Protein AF-A0A366HTB1-F1 (afdb_monomer_lite)

Organism: NCBI:txid748857

Sequence (137 aa):
MQALAISYPARIVSGELPFDVTAIVGLTCKRQRATAMNEYLIASIETAQRTIQRFAEAGFEPAQAIERQLIWCWKRAQGEVDGPPPATLCMSYIMAQEFEKYGSYPMLAHHLRAIEAMIDLLDMNAEDAAKYAALSA

Structure (mmCIF, N/CA/C/O backbone):
data_AF-A0A366HTB1-F1
#
_entry.id   AF-A0A366HTB1-F1
#
loop_
_atom_site.group_PDB
_atom_site.id
_atom_site.type_symbol
_atom_site.label_atom_id
_atom_site.label_alt_id
_atom_site.label_comp_id
_atom_site.label_asym_id
_atom_site.label_entity_id
_atom_site.label_seq_id
_atom_site.pdbx_PDB_ins_code
_atom_site.Cartn_x
_atom_site.Cartn_y
_atom_site.Cartn_z
_atom_site.occupancy
_atom_site.B_iso_or_equiv
_atom_site.auth_seq_id
_atom_site.auth_comp_id
_atom_site.auth_asym_id
_atom_site.auth_atom_id
_atom_site.pdbx_PDB_model_num
ATOM 1 N N . MET A 1 1 ? -55.886 46.267 43.750 1.00 38.41 1 MET A N 1
ATOM 2 C CA . MET A 1 1 ? -55.695 45.166 44.714 1.00 38.41 1 MET A CA 1
ATOM 3 C C . MET A 1 1 ? -54.949 44.043 44.011 1.00 38.41 1 MET A C 1
ATOM 5 O O . MET A 1 1 ? -55.410 43.608 42.972 1.00 38.41 1 MET A O 1
ATOM 9 N N . GLN A 1 2 ? -53.819 43.652 44.609 1.00 40.28 2 GLN A N 1
ATOM 10 C CA . GLN A 1 2 ? -53.137 42.349 44.555 1.00 40.28 2 GLN A CA 1
ATOM 11 C C . GLN A 1 2 ? -52.436 41.880 43.264 1.00 40.28 2 GLN A C 1
ATOM 13 O O . GLN A 1 2 ? -53.035 41.589 42.236 1.00 40.28 2 GLN A O 1
ATOM 18 N N . ALA A 1 3 ? -51.113 41.773 43.421 1.00 43.06 3 ALA A N 1
ATOM 19 C CA . ALA A 1 3 ? -50.149 41.058 42.603 1.00 43.06 3 ALA A CA 1
ATOM 20 C C . ALA A 1 3 ? -50.302 39.541 42.738 1.00 43.06 3 ALA A C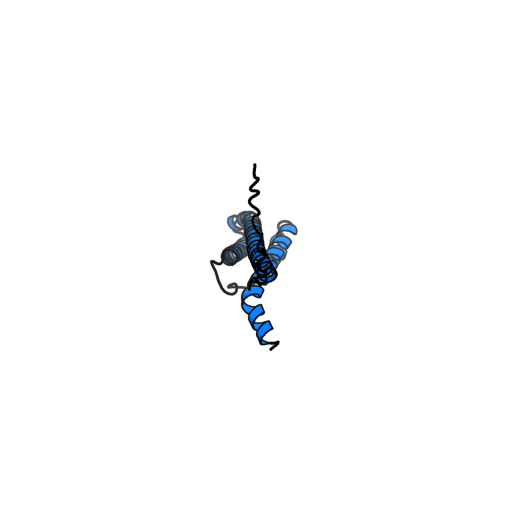 1
ATOM 22 O O . ALA A 1 3 ? -50.699 39.081 43.802 1.00 43.06 3 ALA A O 1
ATOM 23 N N . LEU A 1 4 ? -49.834 38.788 41.740 1.00 40.59 4 LEU A N 1
ATOM 24 C CA . LEU A 1 4 ? -49.268 37.453 41.941 1.00 40.59 4 LEU A CA 1
ATOM 25 C C . LEU A 1 4 ? -48.165 37.221 40.897 1.00 40.59 4 LEU A C 1
ATOM 27 O O . LEU A 1 4 ? -48.395 36.739 39.791 1.00 40.59 4 LEU A O 1
ATOM 31 N N . ALA A 1 5 ? -46.949 37.621 41.271 1.00 43.41 5 ALA A N 1
ATOM 32 C CA . ALA A 1 5 ? -45.723 37.165 40.640 1.00 43.41 5 ALA A CA 1
ATOM 33 C C . ALA A 1 5 ? -45.557 35.673 40.959 1.00 43.41 5 ALA A C 1
ATOM 35 O O . ALA A 1 5 ? -45.374 35.299 42.119 1.00 43.41 5 ALA A O 1
ATOM 36 N N . ILE A 1 6 ? -45.644 34.818 39.942 1.00 42.62 6 ILE A N 1
ATOM 37 C CA . ILE A 1 6 ? -45.357 33.390 40.084 1.00 42.62 6 ILE A CA 1
ATOM 38 C C . ILE A 1 6 ? -43.835 33.236 40.054 1.00 42.62 6 ILE A C 1
ATOM 40 O O . ILE A 1 6 ? -43.208 33.111 39.005 1.00 42.62 6 ILE A O 1
ATOM 44 N N . SER A 1 7 ? -43.251 33.326 41.246 1.00 39.00 7 SER A N 1
ATOM 45 C CA . SER A 1 7 ? -41.890 32.898 41.545 1.00 39.00 7 SER A CA 1
ATOM 46 C C . SER A 1 7 ? -41.816 31.382 41.371 1.00 39.00 7 SER A C 1
ATOM 48 O O . SER A 1 7 ? -42.413 30.634 42.146 1.00 39.00 7 SER A O 1
ATOM 50 N N . TYR A 1 8 ? -41.112 30.922 40.339 1.00 42.19 8 TYR A N 1
ATOM 51 C CA . TYR A 1 8 ? -40.676 29.533 40.260 1.00 42.19 8 TYR A CA 1
ATOM 52 C C . TYR A 1 8 ? -39.416 29.387 41.118 1.00 42.19 8 TYR A C 1
ATOM 54 O O . TYR A 1 8 ? -38.404 30.019 40.803 1.00 42.19 8 TYR A O 1
ATOM 62 N N . PRO A 1 9 ? -39.413 28.561 42.177 1.00 42.16 9 PRO A N 1
ATOM 63 C CA . PRO A 1 9 ? -38.167 28.206 42.825 1.00 42.16 9 PRO A CA 1
ATOM 64 C C . PRO A 1 9 ? -37.368 27.322 41.864 1.00 42.16 9 PRO A C 1
ATOM 66 O O . PRO A 1 9 ? -37.707 26.159 41.636 1.00 42.16 9 PRO A O 1
ATOM 69 N N . ALA A 1 10 ? -36.287 27.876 41.314 1.00 41.00 10 ALA A N 1
ATOM 70 C CA . ALA A 1 10 ? -35.192 27.101 40.754 1.00 41.00 10 ALA A CA 1
ATOM 71 C C . ALA A 1 10 ? -34.590 26.270 41.892 1.00 41.00 10 ALA A C 1
ATOM 73 O O . ALA A 1 10 ? -33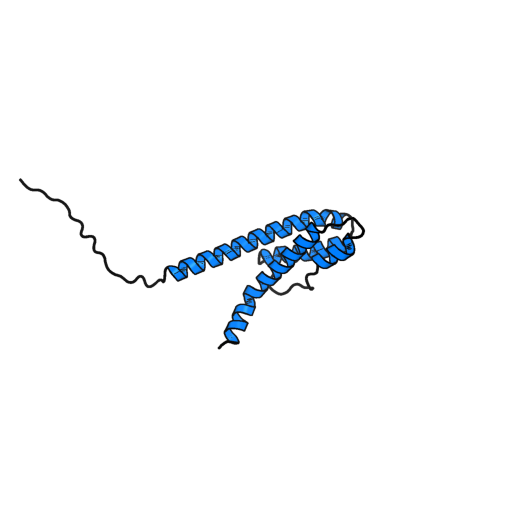.705 26.705 42.628 1.00 41.00 10 ALA A O 1
ATOM 74 N N . ARG A 1 11 ? -35.142 25.073 42.092 1.00 36.12 11 ARG A N 1
ATOM 75 C CA . ARG A 1 11 ? -34.590 24.075 42.995 1.00 36.12 11 ARG A CA 1
ATOM 76 C C . ARG A 1 11 ? -33.334 23.542 42.316 1.00 36.12 11 ARG A C 1
ATOM 78 O O . ARG A 1 11 ? -33.403 22.619 41.511 1.00 36.12 11 ARG A O 1
ATOM 85 N N . ILE A 1 12 ? -32.197 24.166 42.612 1.00 49.00 12 ILE A N 1
ATOM 86 C CA . ILE A 1 12 ? -30.882 23.581 42.358 1.00 49.00 12 ILE A CA 1
ATOM 87 C C . ILE A 1 12 ? -30.807 22.362 43.274 1.00 49.00 12 ILE A C 1
ATOM 89 O O . ILE A 1 12 ? -30.466 22.452 44.451 1.00 49.00 12 ILE A O 1
ATOM 93 N N . VAL A 1 13 ? -31.248 21.222 42.753 1.00 42.44 13 VAL A N 1
ATOM 94 C CA . VAL A 1 13 ? -30.927 19.928 43.333 1.00 42.44 13 VAL A CA 1
ATOM 95 C C . VAL A 1 13 ? -29.468 19.705 42.970 1.00 42.44 13 VAL A C 1
ATOM 97 O O . VAL A 1 13 ? -29.153 19.396 41.824 1.00 42.44 13 VAL A O 1
ATOM 100 N N . SER A 1 14 ? -28.581 19.924 43.943 1.00 48.62 14 SER A N 1
ATOM 101 C CA . SER A 1 14 ? -27.256 19.309 43.963 1.00 48.62 14 SER A CA 1
ATOM 102 C C . SER A 1 14 ? -27.460 17.797 43.917 1.00 48.62 14 SER A C 1
ATOM 104 O O . SER A 1 14 ? -27.626 17.145 44.943 1.00 48.62 14 SER A O 1
ATOM 106 N N . GLY A 1 15 ? -27.567 17.269 42.706 1.00 39.09 15 GLY A N 1
ATOM 107 C CA . GLY A 1 15 ? -27.552 15.853 42.406 1.00 39.09 15 GLY A CA 1
ATOM 108 C C . GLY A 1 15 ? -26.283 15.601 41.622 1.00 39.09 15 GLY A C 1
ATOM 109 O O . GLY A 1 15 ? -26.178 16.021 40.472 1.00 39.09 15 GLY A O 1
ATOM 110 N N . GLU A 1 16 ? -25.311 14.975 42.275 1.00 44.84 16 GLU A N 1
ATOM 111 C CA . GLU A 1 16 ? -24.162 14.356 41.629 1.00 44.84 16 GLU A CA 1
ATOM 112 C C . GLU A 1 16 ? -24.671 13.507 40.458 1.00 44.84 16 GLU A C 1
ATOM 114 O O . GLU A 1 16 ? -25.331 12.484 40.640 1.00 44.84 16 GLU A O 1
ATOM 119 N N . LEU A 1 17 ? -24.425 13.972 39.233 1.00 47.38 17 LEU A N 1
ATOM 120 C CA . LEU A 1 17 ? -24.581 13.136 38.053 1.00 47.38 17 LEU A CA 1
ATOM 121 C C . LEU A 1 17 ? -23.528 12.024 38.172 1.00 47.38 17 LEU A C 1
ATOM 123 O O . LEU A 1 17 ? -22.343 12.345 38.263 1.00 47.38 17 LEU A O 1
ATOM 127 N N . PRO A 1 18 ? -23.898 10.732 38.143 1.00 47.19 18 PRO A N 1
ATOM 128 C CA . PRO A 1 18 ? -22.953 9.628 38.330 1.00 47.19 18 PRO A CA 1
ATOM 129 C C . PRO A 1 18 ? -22.105 9.357 37.076 1.00 47.19 18 PRO A C 1
ATOM 131 O O . PRO A 1 18 ? -21.535 8.280 36.921 1.00 47.19 18 PRO A O 1
ATOM 134 N N . PHE A 1 19 ? -22.029 10.315 36.153 1.00 49.34 19 PHE A N 1
ATOM 135 C CA . PHE A 1 19 ? -21.343 10.164 34.881 1.00 49.34 19 PHE A CA 1
ATOM 136 C C . PHE A 1 19 ? -20.306 11.270 34.772 1.00 49.34 19 PHE A C 1
ATOM 138 O O . PHE A 1 19 ? -20.637 12.440 34.582 1.00 49.34 19 PHE A O 1
ATOM 145 N N . ASP A 1 20 ? -19.047 10.875 34.918 1.00 51.53 20 ASP A N 1
ATOM 146 C CA . ASP A 1 20 ? -17.896 11.721 34.655 1.00 51.53 20 ASP A CA 1
ATOM 147 C C . ASP A 1 20 ? -17.977 12.228 33.203 1.00 51.53 20 ASP A C 1
ATOM 149 O O . ASP A 1 20 ? -17.725 11.498 32.241 1.00 51.53 20 ASP A O 1
ATOM 153 N N . VAL A 1 21 ? -18.396 13.485 33.033 1.00 52.41 21 VAL A N 1
ATOM 154 C CA . VAL A 1 21 ? -18.568 14.149 31.729 1.00 52.41 21 VAL A CA 1
ATOM 155 C C . VAL A 1 21 ? -17.258 14.106 30.928 1.00 52.41 21 VAL A C 1
ATOM 157 O O . VAL A 1 21 ? -17.269 14.014 29.700 1.00 52.41 21 VAL A O 1
ATOM 160 N N . THR A 1 22 ? -16.122 14.069 31.623 1.00 54.66 22 THR A N 1
ATOM 161 C CA . THR A 1 22 ? -14.779 13.929 31.056 1.00 54.66 22 THR A CA 1
ATOM 162 C C . THR A 1 22 ? -14.559 12.561 30.403 1.00 54.66 22 THR A C 1
ATOM 164 O O . THR A 1 22 ? -13.935 12.481 29.343 1.00 54.66 22 THR A O 1
ATOM 167 N N . ALA A 1 23 ? -15.130 11.488 30.959 1.00 50.28 23 ALA A N 1
ATOM 168 C CA . ALA A 1 23 ? -15.067 10.147 30.377 1.00 50.28 23 ALA A CA 1
ATOM 169 C C . ALA A 1 23 ? -15.886 10.051 29.079 1.00 50.28 23 ALA A C 1
ATOM 171 O O . ALA A 1 23 ? -15.434 9.446 28.105 1.00 50.28 23 ALA A O 1
ATOM 172 N N . ILE A 1 24 ? -17.049 10.710 29.017 1.00 52.22 24 ILE A N 1
ATOM 173 C CA . ILE A 1 24 ? -17.891 10.753 27.808 1.00 52.22 24 ILE A CA 1
ATOM 174 C C . ILE A 1 24 ? -17.185 11.527 26.686 1.00 52.22 24 ILE A C 1
ATOM 176 O O . ILE A 1 24 ? -17.129 11.040 25.557 1.00 52.22 24 ILE A O 1
ATOM 180 N N . VAL A 1 25 ? -16.583 12.682 26.995 1.00 53.28 25 VAL A N 1
ATOM 181 C CA . VAL A 1 25 ? -15.787 13.466 26.028 1.00 53.28 25 VAL A CA 1
ATOM 182 C C . VAL A 1 25 ? -14.550 12.689 25.562 1.00 53.28 25 VAL A C 1
ATOM 184 O O . VAL A 1 25 ? -14.203 12.712 24.382 1.00 53.28 25 VAL A O 1
ATOM 187 N N . GLY A 1 26 ? -13.897 11.946 26.458 1.00 50.91 26 GLY A N 1
ATOM 188 C CA . GLY A 1 26 ? -12.777 11.072 26.104 1.00 50.91 26 GLY A CA 1
ATOM 189 C C . GLY A 1 26 ? -13.173 9.942 25.147 1.00 50.91 26 GLY A C 1
ATOM 190 O O . GLY A 1 26 ? -12.421 9.628 24.222 1.00 50.91 26 GLY A O 1
ATOM 191 N N . LEU A 1 27 ? -14.357 9.349 25.326 1.00 55.38 27 LEU A N 1
ATOM 192 C CA . LEU A 1 27 ? -14.868 8.258 24.489 1.00 55.38 27 LEU A CA 1
ATOM 193 C C . LEU A 1 27 ? -15.319 8.739 23.104 1.00 55.38 27 LEU A C 1
ATOM 195 O O . LEU A 1 27 ? -15.016 8.086 22.102 1.00 55.38 27 LEU A O 1
ATOM 199 N N . THR A 1 28 ? -15.991 9.889 23.018 1.00 56.19 28 THR A N 1
ATOM 200 C CA . THR A 1 28 ? -16.422 10.459 21.732 1.00 56.19 28 THR A CA 1
ATOM 201 C C . THR A 1 28 ? -15.231 10.933 20.903 1.00 56.19 28 THR A C 1
ATOM 203 O O . THR A 1 28 ? -15.156 10.593 19.723 1.00 56.19 28 THR A O 1
ATOM 206 N N . CYS A 1 29 ? -14.243 11.595 21.517 1.00 58.53 29 CYS A N 1
ATOM 207 C CA . CYS A 1 29 ? -13.016 12.024 20.837 1.00 58.53 29 CYS A CA 1
ATOM 208 C C . CYS A 1 29 ? -12.173 10.847 20.318 1.00 58.53 29 CYS A C 1
ATOM 210 O O . CYS A 1 29 ? -11.635 10.918 19.213 1.00 58.53 29 CYS A O 1
ATOM 212 N N . LYS A 1 30 ? -12.050 9.753 21.086 1.00 58.19 30 LYS A N 1
ATOM 213 C CA . LYS A 1 30 ? -11.311 8.553 20.650 1.00 58.19 30 LYS A CA 1
ATOM 214 C C . LYS A 1 30 ? -12.002 7.858 19.478 1.00 58.19 30 LYS A C 1
ATOM 216 O O . LYS A 1 30 ? -11.340 7.525 18.498 1.00 58.19 30 LYS A O 1
ATOM 221 N N . ARG A 1 31 ? -13.328 7.694 19.543 1.00 56.59 31 ARG A N 1
ATOM 222 C CA . ARG A 1 31 ? -14.107 7.065 18.467 1.00 56.59 31 ARG A CA 1
ATOM 223 C C . ARG A 1 31 ? -14.097 7.902 17.188 1.00 56.59 31 ARG A C 1
ATOM 225 O O . ARG A 1 31 ? -13.881 7.344 16.121 1.00 56.59 31 ARG A O 1
ATOM 232 N N . GLN A 1 32 ? -14.253 9.222 17.302 1.00 59.22 32 GLN A N 1
ATOM 233 C CA . GLN A 1 32 ? -14.185 10.143 16.162 1.00 59.22 32 GLN A CA 1
ATOM 234 C C . GLN A 1 32 ? -12.794 10.184 15.515 1.00 59.22 32 GLN A C 1
ATOM 236 O O . GLN A 1 32 ? -12.688 10.274 14.295 1.00 59.22 32 GLN A O 1
ATOM 241 N N . ARG A 1 33 ? -11.715 10.087 16.306 1.00 57.75 33 ARG A N 1
ATOM 242 C CA . ARG A 1 33 ? -10.354 9.972 15.759 1.00 57.75 33 ARG A CA 1
ATOM 243 C C . ARG A 1 33 ? -10.140 8.667 15.007 1.00 57.75 33 ARG A C 1
ATOM 245 O O . ARG A 1 33 ? -9.541 8.704 13.941 1.00 57.75 33 ARG A O 1
ATOM 252 N N . ALA A 1 34 ? -10.631 7.546 15.532 1.00 61.88 34 ALA A N 1
ATOM 253 C CA . ALA A 1 34 ? -10.521 6.256 14.855 1.00 61.88 34 ALA A CA 1
ATOM 254 C C . ALA A 1 34 ? -11.282 6.252 13.518 1.00 61.88 34 ALA A C 1
ATOM 256 O O . ALA A 1 34 ? -10.743 5.802 12.511 1.00 61.88 34 ALA A O 1
ATOM 257 N N . THR A 1 35 ? -12.490 6.831 13.472 1.00 69.56 35 THR A N 1
ATOM 258 C CA . THR A 1 35 ? -13.256 6.954 12.221 1.00 69.56 35 THR A CA 1
ATOM 259 C C . THR A 1 35 ? -12.581 7.894 11.225 1.00 69.56 35 THR A C 1
ATOM 261 O O . THR A 1 35 ? -12.421 7.524 10.069 1.00 69.56 35 THR A O 1
ATOM 264 N N . ALA A 1 36 ? -12.099 9.060 11.669 1.00 70.75 36 ALA A N 1
ATOM 265 C CA . ALA A 1 36 ? -11.401 10.005 10.795 1.00 70.75 36 ALA A CA 1
ATOM 266 C C . ALA A 1 36 ? -10.067 9.446 10.261 1.00 70.75 36 ALA A C 1
ATOM 268 O O . ALA A 1 36 ? -9.705 9.691 9.112 1.00 70.75 36 ALA A O 1
ATOM 269 N N . MET A 1 37 ? -9.337 8.677 11.077 1.00 74.31 37 MET A N 1
ATOM 270 C CA . MET A 1 37 ? -8.099 8.011 10.663 1.00 74.31 37 MET A CA 1
ATOM 271 C C . MET A 1 37 ? -8.372 6.923 9.619 1.00 74.31 37 MET A C 1
ATOM 273 O O . MET A 1 37 ? -7.649 6.845 8.629 1.00 74.31 37 MET A O 1
ATOM 277 N N . ASN A 1 38 ? -9.438 6.138 9.799 1.00 80.94 38 ASN A N 1
ATOM 278 C CA . ASN A 1 38 ? -9.857 5.135 8.818 1.00 80.94 38 ASN A CA 1
ATOM 279 C C . ASN A 1 38 ? -10.303 5.774 7.500 1.00 80.94 38 ASN A C 1
ATOM 281 O O . ASN A 1 38 ? -9.879 5.325 6.440 1.00 80.94 38 ASN A O 1
ATOM 285 N N . GLU A 1 39 ? -11.094 6.847 7.542 1.00 85.38 39 GLU A N 1
ATOM 286 C CA . GLU A 1 39 ? -11.508 7.584 6.338 1.00 85.38 39 GLU A CA 1
ATOM 287 C C . GLU A 1 39 ? -10.303 8.143 5.571 1.00 85.38 39 GLU A C 1
ATOM 289 O O . GLU A 1 39 ? -10.214 7.995 4.349 1.00 85.38 39 GLU A O 1
ATOM 294 N N . TYR A 1 40 ? -9.338 8.732 6.284 1.00 87.75 40 TYR A N 1
ATOM 295 C CA . TYR A 1 40 ? -8.098 9.216 5.680 1.00 87.75 40 TYR A CA 1
ATOM 296 C C . TYR A 1 40 ? -7.284 8.079 5.053 1.00 87.75 40 TYR A C 1
ATOM 298 O O . TYR A 1 40 ? -6.802 8.214 3.928 1.00 87.75 40 TYR A O 1
ATOM 306 N N . LEU A 1 41 ? -7.150 6.949 5.751 1.00 88.81 41 LEU A N 1
ATOM 307 C CA . LEU A 1 41 ? -6.440 5.782 5.243 1.00 88.81 41 LEU A CA 1
ATOM 308 C C . LEU A 1 41 ? -7.102 5.223 3.979 1.00 88.81 41 LEU A C 1
ATOM 310 O O . LEU A 1 41 ? -6.405 4.950 3.005 1.00 88.81 41 LEU A O 1
ATOM 314 N N . ILE A 1 42 ? -8.430 5.109 3.956 1.00 90.94 42 ILE A N 1
ATOM 315 C CA . ILE A 1 42 ? -9.179 4.642 2.784 1.00 90.94 42 ILE A CA 1
ATOM 316 C C . ILE A 1 42 ? -8.934 5.575 1.593 1.00 90.94 42 ILE A C 1
ATOM 318 O O . ILE A 1 42 ? -8.508 5.112 0.535 1.00 90.94 42 ILE A O 1
ATOM 322 N N . ALA A 1 43 ? -9.091 6.889 1.772 1.00 90.88 43 ALA A N 1
ATOM 323 C CA . ALA A 1 43 ? -8.847 7.866 0.706 1.00 90.88 43 ALA A CA 1
ATOM 324 C C . ALA A 1 43 ? -7.385 7.852 0.212 1.00 90.88 43 ALA A C 1
ATOM 326 O O . ALA A 1 43 ? -7.096 8.020 -0.981 1.00 90.88 43 ALA A O 1
ATOM 327 N N . SER A 1 44 ? -6.448 7.635 1.137 1.00 91.50 44 SER A N 1
ATOM 328 C CA . SER A 1 44 ? -5.022 7.483 0.858 1.00 91.50 44 SER A CA 1
ATOM 329 C C . SER A 1 44 ? -4.759 6.252 -0.020 1.00 91.50 44 SER A C 1
ATOM 331 O O . SER A 1 44 ? -4.099 6.366 -1.057 1.00 91.50 44 SER A O 1
ATOM 333 N N . ILE A 1 45 ? -5.350 5.106 0.329 1.00 93.12 45 ILE A N 1
ATOM 334 C CA . ILE A 1 45 ? -5.246 3.854 -0.431 1.00 93.12 45 ILE A CA 1
ATOM 335 C C . ILE A 1 45 ? -5.855 4.003 -1.828 1.00 93.12 45 ILE A C 1
ATOM 337 O O . ILE A 1 45 ? -5.206 3.646 -2.809 1.00 93.12 45 ILE A O 1
ATOM 341 N N . GLU A 1 46 ? -7.043 4.593 -1.953 1.00 93.12 46 GLU A N 1
ATOM 342 C CA . GLU A 1 46 ? -7.703 4.815 -3.250 1.00 93.12 46 GLU A CA 1
ATOM 343 C C . GLU A 1 46 ? -6.876 5.701 -4.191 1.00 93.12 46 GLU A C 1
ATOM 345 O O . GLU A 1 46 ? -6.882 5.542 -5.416 1.00 93.12 46 GLU A O 1
ATOM 350 N N . THR A 1 47 ? -6.157 6.671 -3.632 1.00 92.38 47 THR A N 1
ATOM 351 C CA . THR A 1 47 ? -5.276 7.553 -4.404 1.00 92.38 47 THR A CA 1
ATOM 352 C C . THR A 1 47 ? -4.038 6.801 -4.900 1.00 92.38 47 THR A C 1
ATOM 354 O O . THR A 1 47 ? -3.666 6.926 -6.072 1.00 92.38 47 THR A O 1
ATOM 357 N N . ALA A 1 48 ? -3.434 5.968 -4.047 1.00 91.94 48 ALA A N 1
ATOM 358 C CA . ALA A 1 48 ? -2.318 5.110 -4.438 1.00 91.94 48 ALA A CA 1
ATOM 359 C C . ALA A 1 48 ? -2.744 4.072 -5.494 1.00 91.94 48 ALA A C 1
ATOM 361 O O . ALA A 1 48 ? -2.068 3.926 -6.514 1.00 91.94 48 ALA A O 1
ATOM 362 N N . GLN A 1 49 ? -3.905 3.429 -5.317 1.00 92.94 49 GLN A N 1
ATOM 363 C CA . GLN A 1 49 ? -4.456 2.455 -6.266 1.00 92.94 49 GLN A CA 1
ATOM 364 C C . GLN A 1 49 ? -4.650 3.055 -7.656 1.00 92.94 49 GLN A C 1
ATOM 366 O O . GLN A 1 49 ? -4.151 2.492 -8.623 1.00 92.94 49 GLN A O 1
ATOM 371 N N . ARG A 1 50 ? -5.271 4.237 -7.771 1.00 91.19 50 ARG A N 1
ATOM 372 C CA . ARG A 1 50 ? -5.463 4.909 -9.073 1.00 91.19 50 ARG A CA 1
ATOM 373 C C . ARG A 1 50 ? -4.158 5.147 -9.832 1.00 91.19 50 ARG A C 1
ATOM 375 O O . ARG A 1 50 ? -4.148 5.146 -11.062 1.00 91.19 50 ARG A O 1
ATOM 382 N N . THR A 1 51 ? -3.065 5.373 -9.107 1.00 88.62 51 THR A N 1
ATOM 383 C CA . THR A 1 51 ? -1.745 5.579 -9.710 1.00 88.62 51 THR A CA 1
ATOM 384 C C . THR A 1 51 ? -1.140 4.254 -10.169 1.00 88.62 51 THR A C 1
ATOM 386 O O . THR A 1 51 ? -0.617 4.167 -11.278 1.00 88.62 51 THR A O 1
ATOM 389 N N . ILE A 1 52 ? -1.238 3.215 -9.340 1.00 89.62 52 ILE A N 1
ATOM 390 C CA . ILE A 1 52 ? -0.599 1.913 -9.573 1.00 89.62 52 ILE A CA 1
ATOM 391 C C . ILE A 1 52 ? -1.356 1.061 -10.589 1.00 89.62 52 ILE A C 1
ATOM 393 O O . ILE A 1 52 ? -0.721 0.365 -11.381 1.00 89.62 52 ILE A O 1
ATOM 397 N N . GLN A 1 53 ? -2.681 1.180 -10.639 1.00 90.94 53 GLN A N 1
ATOM 398 C CA . GLN A 1 53 ? -3.551 0.431 -11.543 1.00 90.94 53 GLN A CA 1
ATOM 399 C C . GLN A 1 53 ? -3.102 0.551 -13.005 1.00 90.94 53 GLN A C 1
ATOM 401 O O . GLN A 1 53 ? -3.044 -0.439 -13.723 1.00 90.94 53 GLN A O 1
ATOM 406 N N . ARG A 1 54 ? -2.664 1.742 -13.434 1.00 87.69 54 ARG A N 1
ATOM 407 C CA . ARG A 1 54 ? -2.162 1.965 -14.803 1.00 87.69 54 ARG A CA 1
ATOM 408 C C . ARG A 1 54 ? -0.944 1.105 -15.141 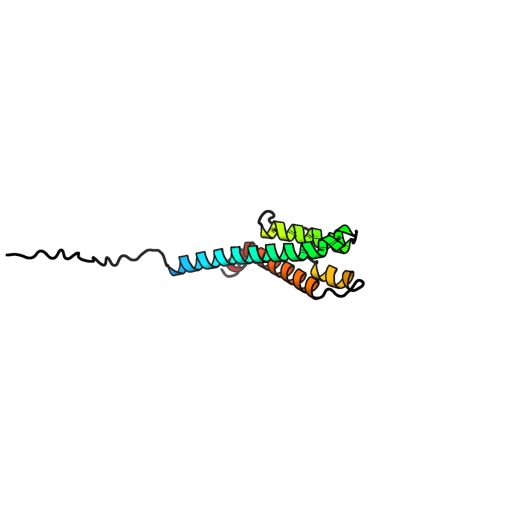1.00 87.69 54 ARG A C 1
ATOM 410 O O . ARG A 1 54 ? -0.789 0.673 -16.278 1.00 87.69 54 ARG A O 1
ATOM 417 N N . PHE A 1 55 ? -0.070 0.869 -14.166 1.00 88.12 55 PHE A N 1
ATOM 418 C CA . PHE A 1 55 ? 1.107 0.020 -14.339 1.00 88.12 55 PHE A CA 1
ATOM 419 C C . PHE A 1 55 ? 0.741 -1.466 -14.242 1.00 88.12 55 PHE A C 1
ATOM 421 O O . PHE A 1 55 ? 1.295 -2.282 -14.977 1.00 88.12 55 PHE A O 1
ATOM 428 N N . ALA A 1 56 ? -0.214 -1.813 -13.377 1.00 89.81 56 ALA A N 1
ATOM 429 C CA . ALA A 1 56 ? -0.720 -3.175 -13.240 1.00 89.81 56 ALA A CA 1
ATOM 430 C C . ALA A 1 56 ? -1.415 -3.656 -14.528 1.00 89.81 56 ALA A C 1
ATOM 432 O O . ALA A 1 56 ? -1.119 -4.751 -15.014 1.00 89.81 56 ALA A O 1
ATOM 433 N N . GLU A 1 57 ? -2.251 -2.802 -15.129 1.00 90.38 57 GLU A N 1
ATOM 434 C CA . GLU A 1 57 ? -2.927 -3.031 -16.415 1.00 90.38 57 GLU A CA 1
ATOM 435 C C . GLU A 1 57 ? -1.944 -3.140 -17.588 1.00 90.38 57 GLU A C 1
ATOM 437 O O . GLU A 1 57 ? -2.188 -3.883 -18.536 1.00 90.38 57 GLU A O 1
ATOM 442 N N . ALA A 1 58 ? -0.794 -2.464 -17.506 1.00 87.75 58 ALA A N 1
ATOM 443 C CA . ALA A 1 58 ? 0.292 -2.597 -18.477 1.00 87.75 58 ALA A CA 1
ATOM 444 C C . ALA A 1 58 ? 1.070 -3.927 -18.352 1.00 87.75 58 ALA A C 1
ATOM 446 O O . ALA A 1 58 ? 2.025 -4.149 -19.097 1.00 87.75 58 ALA A O 1
ATOM 447 N N . GLY A 1 59 ? 0.685 -4.808 -17.421 1.00 88.38 59 GLY A N 1
ATOM 448 C CA . GLY A 1 59 ? 1.318 -6.110 -17.205 1.00 88.38 59 GLY A CA 1
ATOM 449 C C . GLY A 1 59 ? 2.589 -6.055 -16.355 1.00 88.38 59 GLY A C 1
ATOM 450 O O . GLY A 1 59 ? 3.379 -6.996 -16.381 1.00 88.38 59 GLY A O 1
ATOM 451 N N . PHE A 1 60 ? 2.821 -4.967 -15.612 1.00 89.38 60 PHE A N 1
ATOM 452 C CA . PHE A 1 60 ? 3.997 -4.859 -14.753 1.00 89.38 60 PHE A CA 1
ATOM 453 C C . PHE A 1 60 ? 3.786 -5.620 -13.436 1.00 89.38 60 PHE A C 1
ATOM 455 O O . PHE A 1 60 ? 3.069 -5.166 -12.546 1.00 89.38 60 PHE A O 1
ATOM 462 N N . GLU A 1 61 ? 4.439 -6.775 -13.301 1.00 90.56 61 GLU A N 1
ATOM 463 C CA . GLU A 1 61 ? 4.336 -7.664 -12.130 1.00 90.56 61 GLU A CA 1
ATOM 464 C C . GLU A 1 61 ? 4.534 -6.955 -10.771 1.00 90.56 61 GLU A C 1
ATOM 466 O O . GLU A 1 61 ? 3.698 -7.133 -9.879 1.00 90.56 61 GLU A O 1
ATOM 471 N N . PRO A 1 62 ? 5.549 -6.082 -10.582 1.00 90.62 62 PRO A N 1
ATOM 472 C CA . PRO A 1 62 ? 5.700 -5.325 -9.338 1.00 90.62 62 PRO A CA 1
ATOM 473 C C . PRO A 1 62 ? 4.505 -4.418 -9.020 1.00 90.62 62 PRO A C 1
ATOM 475 O O . PRO A 1 62 ? 4.110 -4.314 -7.859 1.00 90.62 62 PRO A O 1
ATOM 478 N N . ALA A 1 63 ? 3.881 -3.802 -10.030 1.00 91.31 63 ALA A N 1
ATOM 479 C CA . ALA A 1 63 ? 2.673 -3.002 -9.826 1.00 91.31 63 ALA A CA 1
ATOM 480 C C . ALA A 1 63 ? 1.496 -3.863 -9.363 1.00 91.31 63 ALA A C 1
ATOM 482 O O . ALA A 1 63 ? 0.789 -3.479 -8.436 1.00 91.31 63 ALA A O 1
ATOM 483 N N . GLN A 1 64 ? 1.317 -5.043 -9.959 1.00 92.75 64 GLN A N 1
ATOM 484 C CA . GLN A 1 64 ? 0.265 -5.979 -9.560 1.00 92.75 64 GLN A CA 1
ATOM 485 C C . GLN A 1 64 ? 0.478 -6.493 -8.131 1.00 92.75 64 GLN A C 1
ATOM 487 O O . GLN A 1 64 ? -0.479 -6.668 -7.376 1.00 92.75 64 GLN A O 1
ATOM 492 N N . ALA A 1 65 ? 1.730 -6.719 -7.723 1.00 92.56 65 ALA A N 1
ATOM 493 C CA . ALA A 1 65 ? 2.052 -7.085 -6.347 1.00 92.56 65 ALA A CA 1
ATOM 494 C C . ALA A 1 65 ? 1.664 -5.981 -5.354 1.00 92.56 65 ALA A C 1
ATOM 496 O O . ALA A 1 65 ? 1.043 -6.282 -4.332 1.00 92.56 65 ALA A O 1
ATOM 497 N N . ILE A 1 66 ? 1.971 -4.718 -5.668 1.00 92.62 66 ILE A N 1
ATOM 498 C CA . ILE A 1 66 ? 1.564 -3.582 -4.832 1.00 92.62 66 ILE A CA 1
ATOM 499 C C . ILE A 1 66 ? 0.037 -3.437 -4.817 1.00 92.62 66 ILE A C 1
ATOM 501 O O . ILE A 1 66 ? -0.547 -3.234 -3.757 1.00 92.62 66 ILE A O 1
ATOM 505 N N . GLU A 1 67 ? -0.628 -3.586 -5.961 1.00 93.69 67 GLU A N 1
ATOM 506 C CA . GLU A 1 67 ? -2.087 -3.505 -6.060 1.00 93.69 67 GLU A CA 1
ATOM 507 C C . GLU A 1 67 ? -2.778 -4.536 -5.156 1.00 93.69 67 GLU A C 1
ATOM 509 O O . GLU A 1 67 ? -3.678 -4.181 -4.393 1.00 93.69 67 GLU A O 1
ATOM 514 N N . ARG A 1 68 ? -2.311 -5.792 -5.152 1.00 92.06 68 ARG A N 1
ATOM 515 C CA . ARG A 1 68 ? -2.826 -6.836 -4.247 1.00 92.06 68 ARG A CA 1
ATOM 516 C C . ARG A 1 68 ? -2.677 -6.453 -2.773 1.00 92.06 68 ARG A C 1
ATOM 518 O O . ARG A 1 68 ? -3.603 -6.678 -1.994 1.00 92.06 68 ARG A O 1
ATOM 525 N N . GLN A 1 69 ? -1.542 -5.864 -2.396 1.00 93.12 69 GLN A N 1
ATOM 526 C CA . GLN A 1 69 ? -1.311 -5.388 -1.028 1.00 93.12 69 GLN A CA 1
ATOM 527 C C . GLN A 1 69 ? -2.234 -4.209 -0.683 1.00 93.12 69 GLN A C 1
ATOM 529 O O . GLN A 1 69 ? -2.859 -4.222 0.373 1.00 93.12 69 GLN A O 1
ATOM 534 N N . LEU A 1 70 ? -2.422 -3.247 -1.593 1.00 93.31 70 LEU A N 1
ATOM 535 C CA . LEU A 1 70 ? -3.349 -2.126 -1.399 1.00 93.31 70 LEU A CA 1
ATOM 536 C C . LEU A 1 70 ? -4.804 -2.584 -1.249 1.00 93.31 70 LEU A C 1
ATOM 538 O O . LEU A 1 70 ? -5.523 -2.046 -0.412 1.00 93.31 70 LEU A O 1
ATOM 542 N N . ILE A 1 71 ? -5.24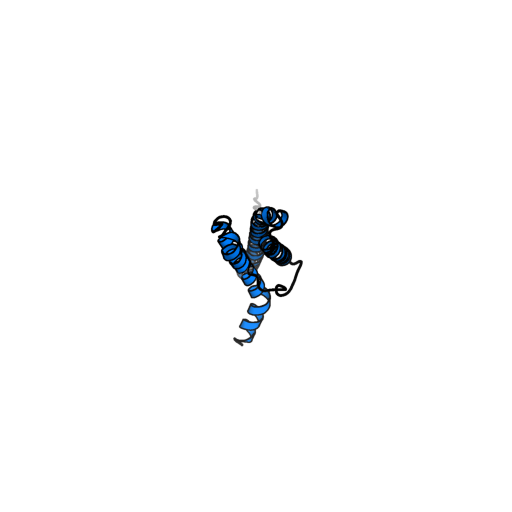0 -3.583 -2.023 1.00 92.50 71 ILE A N 1
ATOM 543 C CA . ILE A 1 71 ? -6.579 -4.178 -1.880 1.00 92.50 71 ILE A CA 1
ATOM 544 C C . ILE A 1 71 ? -6.744 -4.783 -0.486 1.00 92.50 71 ILE A C 1
ATOM 546 O O . ILE A 1 71 ? -7.783 -4.594 0.146 1.00 92.50 71 ILE A O 1
ATOM 550 N N . TRP A 1 72 ? -5.729 -5.489 0.014 1.00 91.75 72 TRP A N 1
ATOM 551 C CA . TRP A 1 72 ? -5.765 -6.021 1.373 1.00 91.75 72 TRP A CA 1
ATOM 552 C C . TRP A 1 72 ? -5.853 -4.895 2.415 1.00 91.75 72 TRP A C 1
ATOM 554 O O . TRP A 1 72 ? -6.741 -4.934 3.265 1.00 91.75 72 TRP A O 1
ATOM 564 N N . CYS A 1 73 ? -5.023 -3.851 2.300 1.00 90.81 73 CYS A N 1
ATOM 565 C CA . CYS A 1 73 ? -5.056 -2.693 3.201 1.00 90.81 73 CYS A CA 1
ATOM 566 C C . CYS A 1 73 ? -6.423 -1.997 3.199 1.00 90.81 73 CYS A C 1
ATOM 568 O O . CYS A 1 73 ? -6.903 -1.578 4.248 1.00 90.81 73 CYS A O 1
ATOM 570 N N . TRP A 1 74 ? -7.068 -1.891 2.035 1.00 91.25 74 TRP A N 1
ATOM 571 C CA . TRP A 1 74 ? -8.397 -1.295 1.906 1.00 91.25 74 TRP A CA 1
ATOM 572 C C . TRP A 1 74 ? -9.447 -2.108 2.665 1.00 91.25 74 TRP A C 1
ATOM 574 O O . TRP A 1 74 ? -10.179 -1.559 3.486 1.00 91.25 74 TRP A O 1
ATOM 584 N N . LYS A 1 75 ? -9.459 -3.433 2.470 1.00 89.75 75 LYS A N 1
ATOM 585 C CA . LYS A 1 75 ? -10.362 -4.341 3.192 1.00 89.75 75 LYS A CA 1
ATOM 586 C C . LYS A 1 75 ? -10.117 -4.316 4.699 1.00 89.75 75 LYS A C 1
ATOM 588 O O . LYS A 1 75 ? -11.068 -4.332 5.478 1.00 89.75 75 LYS A O 1
ATOM 593 N N . ARG A 1 76 ? -8.850 -4.231 5.116 1.00 86.56 76 ARG A N 1
ATOM 594 C CA . ARG A 1 76 ? -8.463 -4.082 6.525 1.00 86.56 76 ARG A CA 1
ATOM 595 C C . ARG A 1 76 ? -8.991 -2.772 7.111 1.00 86.56 76 ARG A C 1
ATOM 597 O O . ARG A 1 76 ? -9.614 -2.792 8.166 1.00 86.56 76 ARG A O 1
ATOM 604 N N . ALA A 1 77 ? -8.812 -1.653 6.409 1.00 87.06 77 ALA A N 1
ATOM 605 C CA . ALA A 1 77 ? -9.286 -0.336 6.842 1.00 87.06 77 ALA A CA 1
ATOM 606 C C . ALA A 1 77 ? -10.822 -0.247 6.942 1.00 87.06 77 ALA A C 1
ATOM 608 O O . ALA A 1 77 ? -11.346 0.504 7.764 1.00 87.06 77 ALA A O 1
ATOM 609 N N . GLN A 1 78 ? -11.543 -1.031 6.136 1.00 85.88 78 GLN A N 1
ATOM 610 C CA . GLN A 1 78 ? -13.001 -1.162 6.209 1.00 85.88 78 GLN A CA 1
ATOM 611 C C . GLN A 1 78 ? -13.494 -2.128 7.294 1.00 85.88 78 GLN A C 1
ATOM 613 O O . GLN A 1 78 ? -14.691 -2.161 7.576 1.00 85.88 78 GLN A O 1
ATOM 618 N N . GLY A 1 79 ? -12.598 -2.902 7.911 1.00 83.19 79 GLY A N 1
ATOM 619 C CA . GLY A 1 79 ? -12.964 -3.952 8.861 1.00 83.19 79 GLY A CA 1
ATOM 620 C C . GLY A 1 79 ? -13.573 -5.196 8.205 1.00 83.1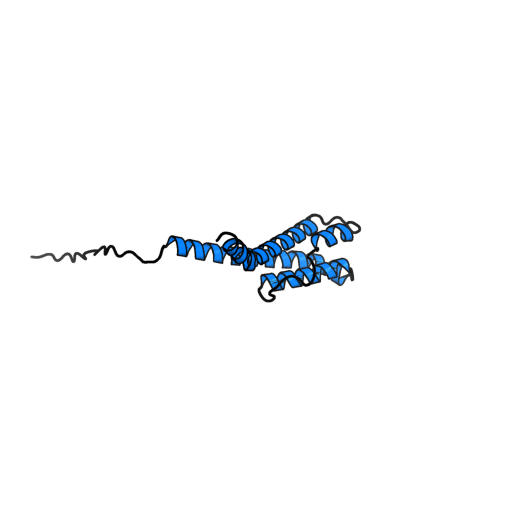9 79 GLY A C 1
ATOM 621 O O . GLY A 1 79 ? -14.235 -5.971 8.885 1.00 83.19 79 GLY A O 1
ATOM 622 N N . GLU A 1 80 ? -13.378 -5.400 6.896 1.00 84.19 80 GLU A N 1
ATOM 623 C CA . GLU A 1 80 ? -13.809 -6.627 6.202 1.00 84.19 80 GLU A CA 1
ATOM 624 C C . GLU A 1 80 ? -12.870 -7.810 6.465 1.00 84.19 80 GLU A C 1
ATOM 626 O O . GLU A 1 80 ? -13.255 -8.970 6.308 1.00 84.19 80 GLU A O 1
ATOM 631 N N . VAL A 1 81 ? -11.615 -7.519 6.810 1.00 83.81 81 VAL A N 1
ATOM 632 C CA . VAL A 1 81 ? -10.579 -8.514 7.081 1.00 83.81 81 VAL A CA 1
ATOM 633 C C . VAL A 1 81 ? -9.994 -8.249 8.460 1.00 83.81 81 VAL A C 1
ATOM 635 O O . VAL A 1 81 ? -9.585 -7.128 8.769 1.00 83.81 81 VAL A O 1
ATOM 638 N N . ASP A 1 82 ? -9.922 -9.311 9.256 1.00 74.69 82 ASP A N 1
ATOM 639 C CA . ASP A 1 82 ? -9.269 -9.335 10.558 1.00 74.69 82 ASP A CA 1
ATOM 640 C C . ASP A 1 82 ? -8.059 -10.270 10.529 1.00 74.69 82 ASP A C 1
ATOM 642 O O . ASP A 1 82 ? -8.087 -11.333 9.902 1.00 74.69 82 ASP A O 1
ATOM 646 N N . GLY A 1 83 ? -6.999 -9.868 11.229 1.00 72.25 83 GLY A N 1
ATOM 647 C CA . GLY A 1 83 ? -5.743 -10.606 11.317 1.00 72.25 83 GLY A CA 1
ATOM 648 C C . GLY A 1 83 ? -4.610 -10.009 10.476 1.00 72.25 83 GLY A C 1
ATOM 649 O O . GLY A 1 83 ? -4.823 -9.053 9.726 1.00 72.25 83 GLY A O 1
ATOM 650 N N . PRO A 1 84 ? -3.391 -10.557 10.624 1.00 77.69 84 PRO A N 1
ATOM 651 C CA . PRO A 1 84 ? -2.202 -10.031 9.971 1.00 77.69 84 PRO A CA 1
ATOM 652 C C . PRO A 1 84 ? -2.264 -10.217 8.448 1.00 77.69 84 PRO A C 1
ATOM 654 O O . PRO A 1 84 ? -2.950 -11.119 7.949 1.00 77.69 84 PRO A O 1
ATOM 657 N N . PRO A 1 85 ? -1.517 -9.401 7.689 1.00 82.62 85 PRO A N 1
ATOM 658 C CA . PRO A 1 85 ? -1.452 -9.548 6.248 1.00 82.62 85 PRO A CA 1
ATOM 659 C C . PRO A 1 85 ? -0.855 -10.911 5.858 1.00 82.62 85 PRO A C 1
ATOM 661 O O . PRO A 1 85 ? 0.018 -11.436 6.554 1.00 82.62 85 PRO A O 1
ATOM 664 N N . PRO A 1 86 ? -1.282 -11.494 4.721 1.00 74.38 86 PRO A N 1
ATOM 665 C CA . PRO A 1 86 ? -0.800 -12.802 4.265 1.00 74.38 86 PRO A CA 1
ATOM 666 C C . PRO A 1 86 ? 0.703 -12.812 3.939 1.00 74.38 86 PRO A C 1
ATOM 668 O O . PRO A 1 86 ? 1.322 -13.872 3.898 1.00 74.38 86 PRO A O 1
ATOM 671 N N . ALA A 1 87 ? 1.285 -11.637 3.698 1.00 80.25 87 ALA A N 1
ATOM 672 C CA . ALA A 1 87 ? 2.714 -11.409 3.555 1.00 80.25 87 ALA A CA 1
ATOM 673 C C . ALA A 1 87 ? 3.053 -10.018 4.105 1.00 80.25 87 ALA A C 1
ATOM 675 O O . ALA A 1 87 ? 2.193 -9.138 4.123 1.00 80.25 87 ALA A O 1
ATOM 676 N N . THR A 1 88 ? 4.303 -9.809 4.521 1.00 84.38 88 THR A N 1
ATOM 677 C CA . THR A 1 88 ? 4.777 -8.498 4.980 1.00 84.38 88 THR A CA 1
ATOM 678 C C . THR A 1 88 ? 4.495 -7.427 3.930 1.00 84.38 88 THR A C 1
ATOM 680 O O . THR A 1 88 ? 4.857 -7.596 2.763 1.00 84.38 88 THR A O 1
ATOM 683 N N . LEU A 1 89 ? 3.867 -6.326 4.349 1.00 87.81 89 LEU A N 1
ATOM 684 C CA . LEU A 1 89 ? 3.636 -5.183 3.474 1.00 87.81 89 LEU A CA 1
ATOM 685 C C . LEU A 1 89 ? 4.984 -4.554 3.108 1.00 87.81 89 LEU A C 1
ATOM 687 O O . LEU A 1 89 ? 5.784 -4.208 3.975 1.00 87.81 89 LEU A O 1
ATOM 691 N N . CYS A 1 90 ? 5.261 -4.471 1.812 1.00 90.69 90 CYS A N 1
ATOM 692 C CA . CYS A 1 90 ? 6.543 -4.012 1.275 1.00 90.69 90 CYS A CA 1
ATOM 693 C C . CYS A 1 90 ? 6.362 -3.168 0.007 1.00 90.69 90 CYS A C 1
ATOM 695 O O . CYS A 1 90 ? 7.253 -3.079 -0.838 1.00 90.69 90 CYS A O 1
ATOM 697 N N . MET A 1 91 ? 5.201 -2.537 -0.126 1.00 92.56 91 MET A N 1
ATOM 698 C CA . MET A 1 91 ? 4.816 -1.692 -1.249 1.00 92.56 91 MET A CA 1
ATOM 699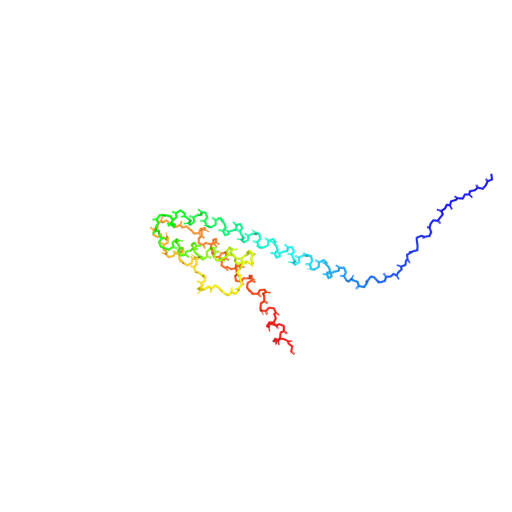 C C . MET A 1 91 ? 5.823 -0.569 -1.492 1.00 92.56 91 MET A C 1
ATOM 701 O O . MET A 1 91 ? 6.225 -0.340 -2.632 1.00 92.56 91 MET A O 1
ATOM 705 N N . SER A 1 92 ? 6.259 0.116 -0.433 1.00 92.00 92 SER A N 1
ATOM 706 C CA . SER A 1 92 ? 7.223 1.216 -0.531 1.00 92.00 92 SER A CA 1
ATOM 707 C C . SER A 1 92 ? 8.595 0.741 -1.016 1.00 92.00 92 SER A C 1
ATOM 709 O O . SER A 1 92 ? 9.239 1.424 -1.814 1.00 92.00 92 SER A O 1
ATOM 711 N N . TYR A 1 93 ? 9.009 -0.456 -0.595 1.00 91.25 93 TYR A N 1
ATOM 712 C CA . TYR A 1 93 ? 10.248 -1.097 -1.027 1.00 91.25 93 TYR A CA 1
ATOM 713 C C . TYR A 1 93 ? 10.183 -1.529 -2.495 1.00 91.25 93 TYR A C 1
ATOM 715 O O . TYR A 1 93 ? 11.065 -1.167 -3.273 1.00 91.25 93 TYR A O 1
ATOM 723 N N . ILE A 1 94 ? 9.106 -2.217 -2.895 1.00 90.19 94 ILE A N 1
ATOM 724 C CA . ILE A 1 94 ? 8.873 -2.606 -4.294 1.00 90.19 94 ILE A CA 1
ATOM 725 C C . ILE A 1 94 ? 8.867 -1.358 -5.183 1.00 90.19 94 ILE A C 1
ATOM 727 O O . ILE A 1 94 ? 9.517 -1.337 -6.226 1.00 90.19 94 ILE A O 1
ATOM 731 N N . MET A 1 95 ? 8.185 -0.291 -4.755 1.00 89.50 95 MET A N 1
ATOM 732 C CA . MET A 1 95 ? 8.132 0.961 -5.506 1.00 89.50 95 MET A CA 1
ATOM 733 C C . MET A 1 95 ? 9.520 1.586 -5.670 1.00 89.50 95 MET A C 1
ATOM 735 O O . MET A 1 95 ? 9.884 1.994 -6.769 1.00 89.50 95 MET A O 1
ATOM 739 N N . ALA A 1 96 ? 10.310 1.652 -4.599 1.00 88.19 96 ALA A N 1
ATOM 740 C CA . ALA A 1 96 ? 11.645 2.236 -4.652 1.00 88.19 96 ALA A CA 1
ATOM 741 C C . ALA A 1 96 ? 12.598 1.434 -5.551 1.00 88.19 96 ALA A C 1
ATOM 743 O O . ALA A 1 96 ? 13.359 2.034 -6.298 1.00 88.19 96 ALA A O 1
ATOM 744 N N . GLN A 1 97 ? 12.546 0.102 -5.509 1.00 88.31 97 GLN A N 1
ATOM 745 C CA . GLN A 1 97 ? 13.504 -0.750 -6.215 1.00 88.31 97 GLN A CA 1
ATOM 746 C C . GLN A 1 97 ? 13.128 -1.009 -7.679 1.00 88.31 97 GLN A C 1
ATOM 748 O O . GLN A 1 97 ? 13.985 -0.982 -8.564 1.00 88.31 97 GLN A O 1
ATOM 753 N N . GLU A 1 98 ? 11.851 -1.277 -7.950 1.00 87.31 98 GLU A N 1
ATOM 754 C CA . GLU A 1 98 ? 11.413 -1.737 -9.271 1.00 87.31 98 GLU A CA 1
ATOM 755 C C . GLU A 1 98 ? 11.038 -0.584 -10.204 1.00 87.31 98 GLU A C 1
ATOM 757 O O . GLU A 1 98 ? 11.204 -0.697 -11.420 1.00 87.31 98 GLU A O 1
ATOM 762 N N . PHE A 1 99 ? 10.586 0.552 -9.660 1.00 82.94 99 PHE A N 1
ATOM 763 C CA . PHE A 1 99 ? 10.157 1.691 -10.475 1.00 82.94 99 PHE A CA 1
ATOM 764 C C . PHE A 1 99 ? 11.252 2.725 -10.727 1.00 82.94 99 PHE A C 1
ATOM 766 O O . PHE A 1 99 ? 11.107 3.511 -11.659 1.00 82.94 99 PHE A O 1
ATOM 773 N N . GLU A 1 100 ? 12.371 2.697 -9.996 1.00 79.38 100 GLU A N 1
ATOM 774 C CA . GLU A 1 100 ? 13.495 3.626 -10.207 1.00 79.38 100 GLU A CA 1
ATOM 775 C C . GLU A 1 100 ? 13.978 3.639 -11.670 1.00 79.38 100 GLU A C 1
ATOM 777 O O . GLU A 1 100 ? 14.314 4.691 -12.216 1.00 79.38 100 GLU A O 1
ATOM 782 N N . LYS A 1 101 ? 13.905 2.487 -12.347 1.00 78.00 101 LYS A N 1
ATOM 783 C CA . LYS A 1 101 ? 14.299 2.302 -13.754 1.00 78.00 101 LYS A CA 1
ATOM 784 C C . LYS A 1 101 ? 13.364 2.976 -14.769 1.00 78.00 101 LYS A C 1
ATOM 786 O O . LYS A 1 101 ? 13.780 3.210 -15.900 1.00 78.00 101 LYS A O 1
ATOM 791 N N . TYR A 1 102 ? 12.122 3.278 -14.390 1.00 73.69 102 TYR A N 1
ATOM 792 C CA . TYR A 1 102 ? 11.064 3.781 -15.284 1.00 73.69 102 TYR A CA 1
ATOM 793 C C . TYR A 1 102 ? 10.697 5.249 -15.019 1.00 73.69 102 TYR A C 1
ATOM 795 O O . TYR A 1 102 ? 9.734 5.770 -15.584 1.00 73.69 102 TYR A O 1
ATOM 803 N N . GLY A 1 103 ? 11.468 5.914 -14.160 1.00 71.19 103 GLY A N 1
ATOM 804 C CA . GLY A 1 103 ? 11.202 7.257 -13.664 1.00 71.19 103 GLY A CA 1
ATOM 805 C C . GLY A 1 103 ? 11.078 7.241 -12.147 1.00 71.19 103 GLY A C 1
ATOM 806 O O . GLY A 1 103 ? 10.435 6.374 -11.565 1.00 71.19 103 GLY A O 1
ATOM 807 N N . SER A 1 104 ? 11.712 8.203 -11.482 1.00 72.56 104 SER A N 1
ATOM 808 C CA . SER A 1 104 ? 11.625 8.293 -10.028 1.00 72.56 104 SER A CA 1
ATOM 809 C C . SER A 1 104 ? 10.222 8.755 -9.625 1.00 72.56 104 SER A C 1
ATOM 811 O O . SER A 1 104 ? 9.797 9.852 -9.989 1.00 72.56 104 SER A O 1
ATOM 813 N N . TYR A 1 105 ? 9.520 7.942 -8.832 1.00 83.06 105 TYR A N 1
ATOM 814 C CA . TYR A 1 105 ? 8.236 8.294 -8.213 1.00 83.06 105 TYR A CA 1
ATOM 815 C C . TYR A 1 105 ? 8.383 8.401 -6.685 1.00 83.06 105 TYR A C 1
ATOM 817 O O . TYR A 1 105 ? 7.729 7.664 -5.940 1.00 83.06 105 TYR A O 1
ATOM 825 N N . PRO A 1 106 ? 9.234 9.314 -6.178 1.00 82.94 106 PRO A N 1
ATOM 826 C CA . PRO A 1 106 ? 9.565 9.372 -4.757 1.00 82.94 106 PRO A CA 1
ATOM 827 C C . PRO A 1 106 ? 8.341 9.725 -3.907 1.00 82.94 106 PRO A C 1
ATOM 829 O O . PRO A 1 106 ? 8.196 9.229 -2.793 1.00 82.94 106 PRO A O 1
ATOM 832 N N . MET A 1 107 ? 7.420 10.528 -4.452 1.00 87.50 107 MET A N 1
ATOM 833 C CA . MET A 1 107 ? 6.171 10.865 -3.772 1.00 87.50 107 MET A CA 1
ATOM 834 C C . MET A 1 107 ? 5.253 9.654 -3.608 1.00 87.50 107 MET A C 1
ATOM 836 O O . MET A 1 107 ? 4.672 9.492 -2.541 1.00 87.50 107 MET A O 1
ATOM 840 N N . LEU A 1 108 ? 5.159 8.780 -4.617 1.00 88.25 108 LEU A N 1
ATOM 841 C CA . LEU A 1 108 ? 4.340 7.572 -4.517 1.00 88.25 108 LEU A CA 1
ATOM 842 C C . LEU A 1 108 ? 4.963 6.568 -3.543 1.00 88.25 108 LEU A C 1
ATOM 844 O O . LEU A 1 108 ? 4.258 6.020 -2.706 1.00 88.25 108 LEU A O 1
ATOM 848 N N . ALA A 1 109 ? 6.285 6.382 -3.581 1.00 89.94 109 ALA A N 1
ATOM 849 C CA . ALA A 1 109 ? 6.979 5.530 -2.614 1.00 89.94 109 ALA A CA 1
ATOM 850 C C . ALA A 1 109 ? 6.795 6.030 -1.168 1.00 89.94 109 ALA A C 1
ATOM 852 O O . ALA A 1 109 ? 6.525 5.239 -0.263 1.00 89.94 109 ALA A O 1
ATOM 853 N N . HIS A 1 110 ? 6.880 7.347 -0.949 1.00 90.56 110 HIS A N 1
ATOM 854 C CA . HIS A 1 110 ? 6.609 7.956 0.353 1.00 90.56 110 HIS A CA 1
ATOM 855 C C . HIS A 1 110 ? 5.155 7.752 0.793 1.00 90.56 110 HIS A C 1
ATOM 857 O O . HIS A 1 110 ? 4.891 7.423 1.947 1.00 90.56 110 HIS A O 1
ATOM 863 N N . HIS A 1 111 ? 4.214 7.903 -0.136 1.00 91.69 111 HIS A N 1
ATOM 864 C CA . HIS A 1 111 ? 2.792 7.710 0.119 1.00 91.69 111 HIS A CA 1
ATOM 865 C C . HIS A 1 111 ? 2.469 6.257 0.494 1.00 91.69 111 HIS A C 1
ATOM 867 O O . HIS A 1 111 ? 1.796 6.023 1.495 1.00 91.69 111 HIS A O 1
ATOM 873 N N . LEU A 1 112 ? 3.026 5.280 -0.223 1.00 92.56 112 LEU A N 1
ATOM 874 C CA . LEU A 1 112 ? 2.899 3.859 0.115 1.00 92.56 112 LEU A CA 1
ATOM 875 C C . LEU A 1 112 ? 3.466 3.550 1.502 1.00 92.56 112 LEU A C 1
ATOM 877 O O . LEU A 1 112 ? 2.839 2.831 2.273 1.00 92.56 112 LEU A O 1
ATOM 881 N N . ARG A 1 113 ? 4.601 4.158 1.861 1.00 92.88 113 ARG A N 1
ATOM 882 C CA . ARG A 1 113 ? 5.191 4.001 3.196 1.00 92.88 113 ARG A CA 1
ATOM 883 C C . ARG A 1 113 ? 4.303 4.567 4.304 1.00 92.88 113 ARG A C 1
ATOM 885 O O . ARG A 1 113 ? 4.241 4.004 5.392 1.00 92.88 113 ARG A O 1
ATOM 892 N N . ALA A 1 114 ? 3.611 5.674 4.041 1.00 91.19 114 ALA A N 1
ATOM 893 C CA . ALA A 1 114 ? 2.645 6.225 4.986 1.00 91.19 114 ALA A CA 1
ATOM 894 C C . ALA A 1 114 ? 1.444 5.283 5.182 1.00 91.19 114 ALA A C 1
ATOM 896 O O . ALA A 1 114 ? 0.963 5.144 6.302 1.00 91.19 114 ALA A O 1
ATOM 897 N N . ILE A 1 115 ? 0.985 4.613 4.119 1.00 92.25 115 ILE A N 1
ATOM 898 C CA . ILE A 1 115 ? -0.082 3.602 4.197 1.00 92.25 115 ILE A CA 1
ATOM 899 C C . ILE A 1 115 ? 0.362 2.405 5.042 1.00 92.25 115 ILE A C 1
ATOM 901 O O . ILE A 1 115 ? -0.380 2.008 5.936 1.00 92.25 115 ILE A O 1
ATOM 905 N N . GLU A 1 116 ? 1.565 1.873 4.804 1.00 91.00 116 GLU A N 1
ATOM 906 C CA . GLU A 1 116 ? 2.149 0.784 5.607 1.00 91.00 116 GLU A CA 1
ATOM 907 C C . GLU A 1 116 ? 2.158 1.147 7.097 1.00 91.00 116 GLU A C 1
ATOM 909 O O . GLU A 1 116 ? 1.590 0.430 7.914 1.00 91.00 116 GLU A O 1
ATOM 914 N N . ALA A 1 117 ? 2.689 2.325 7.439 1.00 88.75 117 ALA A N 1
ATOM 915 C CA . ALA A 1 117 ? 2.754 2.785 8.823 1.00 88.75 117 ALA A CA 1
ATOM 916 C C . ALA A 1 117 ? 1.368 2.974 9.468 1.00 88.75 117 ALA A C 1
ATOM 918 O O . ALA A 1 117 ? 1.193 2.700 10.653 1.00 88.75 117 ALA A O 1
ATOM 919 N N . MET A 1 118 ? 0.374 3.456 8.717 1.00 88.44 118 MET A N 1
ATOM 920 C CA . MET A 1 118 ? -0.989 3.620 9.237 1.00 88.44 118 MET A CA 1
ATOM 921 C C . MET A 1 118 ? -1.687 2.283 9.491 1.00 88.44 118 MET A C 1
ATOM 923 O O . MET A 1 118 ? -2.443 2.175 10.453 1.00 88.44 118 MET A O 1
ATOM 927 N N . ILE A 1 119 ? -1.433 1.277 8.656 1.00 87.06 119 ILE A N 1
ATOM 928 C CA . ILE A 1 119 ? -1.947 -0.080 8.858 1.00 87.06 119 ILE A CA 1
ATOM 929 C C . ILE A 1 119 ? -1.298 -0.726 10.082 1.00 87.06 119 ILE A C 1
ATOM 931 O O . ILE A 1 119 ? -2.014 -1.260 10.926 1.00 87.06 119 ILE A O 1
ATOM 935 N N . ASP A 1 120 ? 0.019 -0.593 10.243 1.00 84.31 120 ASP A N 1
ATOM 936 C CA . ASP A 1 120 ? 0.714 -1.091 11.436 1.00 84.31 120 ASP A CA 1
ATOM 937 C C . ASP A 1 120 ? 0.133 -0.458 12.714 1.00 84.31 120 ASP A C 1
ATOM 939 O O . ASP A 1 120 ? -0.142 -1.144 13.698 1.00 84.31 120 ASP A O 1
ATOM 943 N N . LEU A 1 121 ? -0.147 0.851 12.689 1.00 80.69 121 LEU A N 1
ATOM 944 C CA . LEU A 1 121 ? -0.801 1.553 13.800 1.00 80.69 121 LEU A CA 1
ATOM 945 C C . LEU A 1 121 ? -2.238 1.079 14.059 1.00 80.69 121 LEU A C 1
ATOM 947 O O . LEU A 1 121 ? -2.700 1.141 15.202 1.00 80.69 121 LEU A O 1
ATOM 951 N N . LEU A 1 122 ? -2.970 0.637 13.034 1.00 76.50 122 LEU A N 1
ATOM 952 C CA . LEU A 1 122 ? -4.298 0.049 13.217 1.00 76.50 122 LEU A CA 1
ATOM 953 C C . LEU A 1 122 ? -4.219 -1.301 13.926 1.00 76.50 122 LEU A C 1
ATOM 955 O O . LEU A 1 122 ? -5.012 -1.546 14.837 1.00 76.50 122 LEU A O 1
ATOM 959 N N . ASP A 1 123 ? -3.246 -2.135 13.573 1.00 68.81 123 ASP A N 1
ATOM 960 C CA . ASP A 1 123 ? -3.065 -3.449 14.192 1.00 68.81 123 ASP A CA 1
ATOM 961 C C . ASP A 1 123 ? -2.552 -3.344 15.640 1.00 68.81 123 ASP A C 1
ATOM 963 O O . ASP A 1 123 ? -3.052 -4.052 16.520 1.00 68.81 123 ASP A O 1
ATOM 967 N N . MET A 1 124 ? -1.681 -2.372 15.944 1.00 64.12 124 MET A N 1
ATOM 968 C CA . MET A 1 124 ? -1.223 -2.109 17.321 1.00 64.12 124 MET A CA 1
ATOM 969 C C . MET A 1 124 ? -2.350 -1.683 18.285 1.00 64.12 124 MET A C 1
ATOM 971 O O . MET A 1 124 ? -2.188 -1.742 19.504 1.00 64.12 124 MET A O 1
ATOM 975 N N . ASN A 1 125 ? -3.519 -1.270 17.788 1.00 57.94 125 ASN A N 1
ATOM 976 C CA . ASN A 1 125 ? -4.629 -0.841 18.645 1.00 57.94 125 ASN A CA 1
ATOM 977 C C . ASN A 1 125 ? -5.553 -1.979 19.113 1.00 57.94 125 ASN A C 1
ATOM 979 O O . ASN A 1 125 ? -6.342 -1.752 20.033 1.00 57.94 125 ASN A O 1
ATOM 983 N N . ALA A 1 126 ? -5.475 -3.184 18.536 1.00 52.41 126 ALA A N 1
ATOM 984 C CA . ALA A 1 126 ? -6.391 -4.278 18.882 1.00 52.41 126 ALA A CA 1
ATOM 985 C C . ALA A 1 126 ? -5.816 -5.275 19.908 1.00 52.41 126 ALA A C 1
ATOM 987 O O . ALA A 1 126 ? -6.529 -5.669 20.830 1.00 52.41 126 ALA A O 1
ATOM 988 N N . GLU A 1 127 ? -4.537 -5.652 19.801 1.00 47.81 127 GLU A N 1
ATOM 989 C CA . GLU A 1 127 ? -3.931 -6.686 20.666 1.00 47.81 127 GLU A CA 1
ATOM 990 C C . GLU A 1 127 ? -2.855 -6.158 21.629 1.00 47.81 127 GLU A C 1
ATOM 992 O O . GLU A 1 127 ? -2.730 -6.664 22.750 1.00 47.81 127 GLU A O 1
ATOM 997 N N . ASP A 1 128 ? -2.117 -5.106 21.265 1.00 50.38 128 ASP A N 1
ATOM 998 C CA . ASP A 1 128 ? -1.007 -4.626 22.096 1.00 50.38 128 ASP A CA 1
ATOM 999 C C . ASP A 1 128 ? -1.486 -3.847 23.328 1.00 50.38 128 ASP A C 1
ATOM 1001 O O . ASP A 1 128 ? -0.896 -3.977 24.399 1.00 50.38 128 ASP A O 1
ATOM 1005 N N . ALA A 1 129 ? -2.613 -3.132 23.257 1.00 50.78 129 ALA A N 1
ATOM 1006 C CA . ALA A 1 129 ? -3.207 -2.491 24.436 1.00 50.78 129 ALA A CA 1
ATOM 1007 C C . ALA A 1 129 ? -3.547 -3.504 25.551 1.00 50.78 129 ALA A C 1
ATOM 1009 O O . ALA A 1 129 ? -3.371 -3.210 26.734 1.00 50.78 129 ALA A O 1
ATOM 1010 N N . ALA A 1 130 ? -3.986 -4.712 25.181 1.00 48.53 130 ALA A N 1
ATOM 1011 C CA . ALA A 1 130 ? -4.283 -5.783 26.128 1.00 48.53 130 ALA A CA 1
ATOM 1012 C C . ALA A 1 130 ? -3.003 -6.441 26.677 1.00 48.53 130 ALA A C 1
ATOM 1014 O O . ALA A 1 130 ? -2.912 -6.707 27.876 1.00 48.53 130 ALA A O 1
ATOM 1015 N N . LYS A 1 131 ? -1.987 -6.653 25.830 1.00 46.62 131 LYS A N 1
ATOM 1016 C CA . LYS A 1 131 ? -0.690 -7.219 26.240 1.00 46.62 131 LYS A CA 1
ATOM 1017 C C . LYS A 1 131 ? 0.114 -6.282 27.139 1.00 46.62 131 LYS A C 1
ATOM 1019 O O . LYS A 1 131 ? 0.647 -6.735 28.147 1.00 46.62 131 LYS A O 1
ATOM 1024 N N . TYR A 1 132 ? 0.176 -4.988 26.825 1.00 47.06 132 TYR A N 1
ATOM 1025 C CA . TYR A 1 132 ? 0.890 -4.012 27.652 1.00 47.06 132 TYR A CA 1
ATOM 1026 C C . TYR A 1 132 ? 0.197 -3.771 29.000 1.00 47.06 132 TYR A C 1
ATOM 1028 O O . TYR A 1 132 ? 0.894 -3.628 29.999 1.00 47.06 132 TYR A O 1
ATOM 1036 N N . ALA A 1 133 ? -1.140 -3.813 29.065 1.00 50.31 133 ALA A N 1
ATOM 1037 C CA . ALA A 1 133 ? -1.870 -3.752 30.336 1.00 50.31 133 ALA A CA 1
ATOM 1038 C C . ALA A 1 133 ? -1.648 -4.999 31.215 1.00 50.31 133 ALA A C 1
ATOM 1040 O O . ALA A 1 133 ? -1.598 -4.884 32.437 1.00 50.31 133 ALA A O 1
ATOM 1041 N N . ALA A 1 134 ? -1.487 -6.178 30.604 1.00 49.59 134 ALA A N 1
ATOM 1042 C CA . ALA A 1 134 ? -1.229 -7.433 31.312 1.00 49.59 134 ALA A CA 1
ATOM 1043 C C . ALA A 1 134 ? 0.234 -7.604 31.761 1.00 49.59 134 ALA A C 1
ATOM 1045 O O . ALA A 1 134 ? 0.498 -8.346 32.699 1.00 49.59 134 ALA A O 1
ATOM 1046 N N . LEU A 1 135 ? 1.185 -6.933 31.104 1.00 49.53 135 LEU A N 1
ATOM 1047 C CA . LEU A 1 135 ? 2.607 -6.938 31.476 1.00 49.53 135 LEU A CA 1
ATOM 1048 C C . LEU A 1 135 ? 2.961 -5.890 32.546 1.00 49.53 135 LEU A C 1
ATOM 1050 O O . LEU A 1 135 ? 4.051 -5.952 33.110 1.00 49.53 135 LEU A O 1
ATOM 1054 N N . SER A 1 136 ? 2.071 -4.930 32.818 1.00 41.88 136 SER A N 1
ATOM 1055 C CA . SER A 1 136 ? 2.246 -3.891 33.845 1.00 41.88 136 SER A CA 1
ATOM 1056 C C . SER A 1 136 ? 1.431 -4.118 35.128 1.00 41.88 136 SER A C 1
ATOM 1058 O O . SER A 1 136 ? 1.355 -3.204 35.949 1.00 41.88 136 SER A O 1
ATOM 1060 N N . ALA A 1 137 ? 0.790 -5.281 35.277 1.00 43.03 137 ALA A N 1
ATOM 1061 C CA . ALA A 1 137 ? 0.042 -5.701 36.466 1.00 43.03 137 ALA A CA 1
ATOM 1062 C C . ALA A 1 137 ? 0.787 -6.829 37.191 1.00 43.03 137 ALA A C 1
ATOM 1064 O O . ALA A 1 137 ? 0.772 -6.821 38.442 1.00 43.03 137 ALA A O 1
#

pLDDT: mean 73.44, std 19.2, range [36.12, 93.69]

Secondary structure (DSSP, 8-state):
-----------------SS-HHHHHHHHHHHHHHHHHHHHHHHHHHHHHHHHHHHHHTT-HHHHHHHHHHHHHHHHHTTS--SS-SS---HHHHHHHHSGGG---HHHHHHHHHHHHHHHHHHTTTTHHHHHHHH--

Foldseek 3Di:
DDDDDPDDPPPPPPDPPPDDVVVVVVVVVVVVVLVVLLVVLLVLLVVLLVVLVVVVVVVNPLSVVLNVVSVVLNCVSVVVDDDDDPDQQCNLVSLCPVCVVVPDPNVSSVSSVVSSVSSVVVNCVPPVVVVVVVVVD

Radius of gyration: 25.71 Å; chains: 1; bounding box: 70×58×63 Å